Protein AF-A0AAV4FJG3-F1 (afdb_monomer)

pLDDT: mean 78.83, std 13.16, range 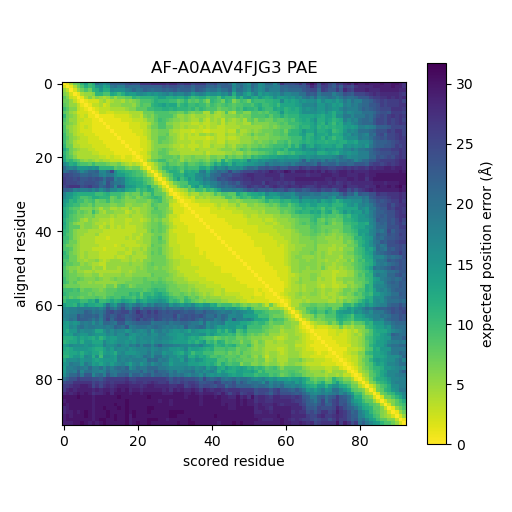[48.53, 96.5]

Mean predicted aligned error: 12.99 Å

Radius of gyration: 27.77 Å; Cα contacts (8 Å, |Δi|>4): 24; chains: 1; bounding box: 65×17×84 Å

Sequence (93 aa):
MPKENLQDIPTYAYLQEQFRNFHVTGQKICRAEHEANHVAATYLCYLESARKLEELSSQYRGRGDRSVESSANIVGLKMPKLFSEDGSKPPDQ

Structure (mmCIF, N/CA/C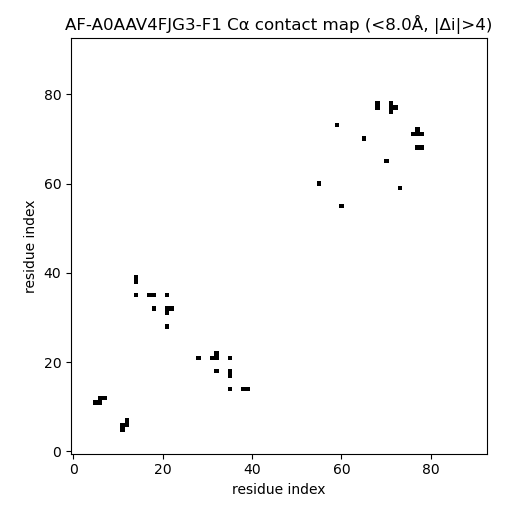/O backbone):
data_AF-A0AAV4FJG3-F1
#
_entry.id   AF-A0AAV4FJG3-F1
#
loop_
_atom_site.group_PDB
_atom_site.id
_atom_site.type_symbol
_atom_site.label_atom_id
_atom_site.label_alt_id
_atom_site.label_comp_id
_atom_site.label_asym_id
_atom_site.label_entity_id
_atom_site.label_seq_id
_atom_site.pdbx_PDB_ins_code
_atom_site.Cartn_x
_atom_site.Cartn_y
_atom_site.Cartn_z
_atom_site.occupancy
_atom_site.B_iso_or_equiv
_atom_site.auth_seq_id
_atom_site.auth_comp_id
_atom_site.auth_asym_id
_atom_site.auth_atom_id
_atom_site.pdbx_PDB_model_num
ATOM 1 N N . MET A 1 1 ? -9.018 -0.532 -10.125 1.00 53.12 1 MET A N 1
ATOM 2 C CA . MET A 1 1 ? -9.615 -0.906 -8.830 1.00 53.12 1 MET A CA 1
ATOM 3 C C . MET A 1 1 ? -11.118 -1.052 -9.003 1.00 53.12 1 MET A C 1
ATOM 5 O O . MET A 1 1 ? -11.768 -0.046 -9.288 1.00 53.12 1 MET A O 1
ATOM 9 N N . PRO A 1 2 ? -11.668 -2.273 -8.922 1.00 55.78 2 PRO A N 1
ATOM 10 C CA . PRO A 1 2 ? -13.107 -2.461 -8.765 1.00 55.78 2 PRO A CA 1
ATOM 11 C C . PRO A 1 2 ? -13.570 -1.649 -7.548 1.00 55.78 2 PRO A C 1
ATOM 13 O O . PRO A 1 2 ? -12.871 -1.602 -6.538 1.00 55.78 2 PRO A O 1
ATOM 16 N N . LYS A 1 3 ? -14.707 -0.958 -7.652 1.00 64.00 3 LYS A N 1
ATOM 17 C CA . LYS A 1 3 ? -15.308 -0.248 -6.515 1.00 64.00 3 LYS A CA 1
ATOM 18 C C . LYS A 1 3 ? -16.074 -1.266 -5.667 1.00 64.00 3 LYS A C 1
ATOM 20 O O . LYS A 1 3 ? -17.296 -1.308 -5.722 1.00 64.00 3 LYS A O 1
ATOM 25 N N . GLU A 1 4 ? -15.353 -2.139 -4.976 1.00 73.25 4 GLU A N 1
ATOM 26 C CA . GLU A 1 4 ? -15.948 -2.981 -3.935 1.00 73.25 4 GLU A CA 1
ATOM 27 C C . GLU A 1 4 ? -16.351 -2.093 -2.755 1.00 73.25 4 GLU A C 1
ATOM 29 O O . GLU A 1 4 ? -15.682 -1.090 -2.469 1.00 73.25 4 GLU A O 1
ATOM 34 N N . ASN A 1 5 ? -17.466 -2.407 -2.090 1.00 82.12 5 ASN A N 1
ATOM 35 C CA . ASN A 1 5 ? -17.833 -1.642 -0.908 1.00 82.12 5 ASN A CA 1
ATOM 36 C C . ASN A 1 5 ? -16.797 -1.925 0.175 1.00 82.12 5 ASN A C 1
ATOM 38 O O . ASN A 1 5 ? -16.494 -3.073 0.482 1.00 82.12 5 ASN A O 1
ATOM 42 N N . LEU A 1 6 ? -16.281 -0.866 0.795 1.00 79.38 6 LEU A N 1
ATOM 43 C CA . LEU A 1 6 ? -15.252 -0.977 1.829 1.00 79.38 6 LEU A CA 1
ATOM 44 C C . LEU A 1 6 ? -15.705 -1.855 3.014 1.00 79.38 6 LEU A C 1
ATOM 46 O O . LEU A 1 6 ? -14.883 -2.512 3.643 1.00 79.38 6 LEU A O 1
ATOM 50 N N . GLN A 1 7 ? -17.016 -1.904 3.273 1.00 79.94 7 GLN A N 1
ATOM 51 C CA . GLN A 1 7 ? -17.635 -2.740 4.307 1.00 79.94 7 GLN A CA 1
ATOM 52 C C . GLN A 1 7 ? -17.598 -4.244 3.994 1.00 79.94 7 GLN A C 1
ATOM 54 O O . GLN A 1 7 ? -17.661 -5.044 4.922 1.00 79.94 7 GLN A O 1
ATOM 59 N N . ASP A 1 8 ? -17.447 -4.627 2.724 1.00 86.44 8 ASP A N 1
ATOM 60 C CA . ASP A 1 8 ? -17.384 -6.031 2.304 1.00 86.44 8 ASP A CA 1
ATOM 61 C C . ASP A 1 8 ? -15.984 -6.630 2.539 1.00 86.44 8 ASP A C 1
ATOM 63 O O . ASP A 1 8 ? -15.803 -7.846 2.478 1.00 86.44 8 ASP A O 1
ATOM 67 N N . ILE A 1 9 ? -14.984 -5.789 2.836 1.00 89.44 9 ILE A N 1
ATOM 68 C CA . ILE A 1 9 ? -13.611 -6.213 3.110 1.00 89.44 9 ILE A CA 1
ATOM 69 C C . ILE A 1 9 ? -13.522 -6.710 4.566 1.00 89.44 9 ILE A C 1
ATOM 71 O O . ILE A 1 9 ? -13.597 -5.895 5.493 1.00 89.44 9 ILE A O 1
ATOM 75 N N . PRO A 1 10 ? -13.277 -8.014 4.813 1.00 87.56 10 PRO A N 1
ATOM 76 C CA . PRO A 1 10 ? -13.332 -8.588 6.162 1.00 87.56 10 PRO A CA 1
ATOM 77 C C . PRO A 1 10 ? -12.350 -7.941 7.144 1.00 87.56 10 PRO A C 1
ATOM 79 O O . PRO A 1 10 ? -12.658 -7.764 8.321 1.00 87.56 10 PRO A O 1
ATOM 82 N N . THR A 1 11 ? -11.170 -7.542 6.659 1.00 86.56 11 THR A N 1
ATOM 83 C CA . THR A 1 11 ? -10.151 -6.873 7.479 1.00 86.56 11 THR A CA 1
ATOM 84 C C . THR A 1 11 ? -10.576 -5.471 7.900 1.00 86.56 11 THR A C 1
ATOM 86 O O . THR A 1 11 ? -10.289 -5.062 9.023 1.00 86.56 11 THR A O 1
ATOM 89 N N . TYR A 1 12 ? -11.275 -4.741 7.026 1.00 89.19 12 TYR A N 1
ATOM 90 C CA . TYR A 1 12 ? -11.801 -3.417 7.345 1.00 89.19 12 TYR A CA 1
ATOM 91 C C . TYR A 1 12 ? -12.942 -3.512 8.362 1.00 89.19 12 TYR A C 1
ATOM 93 O O . TYR A 1 12 ? -12.919 -2.801 9.366 1.00 89.19 12 TYR A O 1
ATOM 101 N N . ALA A 1 13 ? -13.890 -4.431 8.146 1.00 89.69 13 ALA A N 1
ATOM 102 C CA . ALA A 1 13 ? -15.007 -4.660 9.061 1.00 89.69 13 ALA A CA 1
ATOM 103 C C . ALA A 1 13 ? -14.522 -5.034 10.473 1.00 89.69 13 ALA A C 1
ATOM 105 O O . ALA A 1 13 ? -14.960 -4.436 11.457 1.00 89.69 13 ALA A O 1
ATOM 106 N N . TYR A 1 14 ? -13.549 -5.949 10.567 1.00 89.44 14 TYR A N 1
ATOM 107 C CA . TYR A 1 14 ? -12.919 -6.321 11.835 1.00 89.44 14 TYR A CA 1
ATOM 108 C C . TYR A 1 14 ? -12.268 -5.119 12.526 1.00 89.44 14 TYR A C 1
ATOM 110 O O . TYR A 1 14 ? -12.516 -4.869 13.705 1.00 89.44 14 TYR A O 1
ATOM 118 N N . LEU A 1 15 ? -11.463 -4.340 11.796 1.00 87.75 15 LEU A N 1
ATOM 119 C CA . LEU A 1 15 ? -10.783 -3.170 12.351 1.00 87.75 15 LEU A CA 1
ATOM 120 C C . LEU A 1 15 ? -11.789 -2.138 12.879 1.00 87.75 15 LEU A C 1
ATOM 122 O O . LEU A 1 15 ? -11.629 -1.621 13.983 1.00 87.75 15 LEU A O 1
ATOM 126 N N . GLN A 1 16 ? -12.854 -1.879 12.121 1.00 88.50 16 GLN A N 1
ATOM 127 C CA . GLN A 1 16 ? -13.916 -0.958 12.511 1.00 88.50 16 GLN A CA 1
ATOM 128 C C . GLN A 1 16 ? -14.638 -1.415 13.788 1.00 88.50 16 GLN A C 1
ATOM 130 O O . GLN A 1 16 ? -14.930 -0.593 14.659 1.00 88.50 16 GLN A O 1
ATOM 135 N N . GLU A 1 17 ? -14.911 -2.712 13.923 1.00 87.31 17 GLU A N 1
ATOM 136 C CA . GLU A 1 17 ? -15.517 -3.284 15.126 1.00 87.31 17 GLU A CA 1
ATOM 137 C C . GLU A 1 17 ? -14.600 -3.139 16.349 1.00 87.31 17 GLU A C 1
ATOM 139 O O . GLU A 1 17 ? -15.048 -2.672 17.397 1.00 87.31 17 GLU A O 1
ATOM 144 N N . GLN A 1 18 ? -13.304 -3.445 16.206 1.00 84.50 1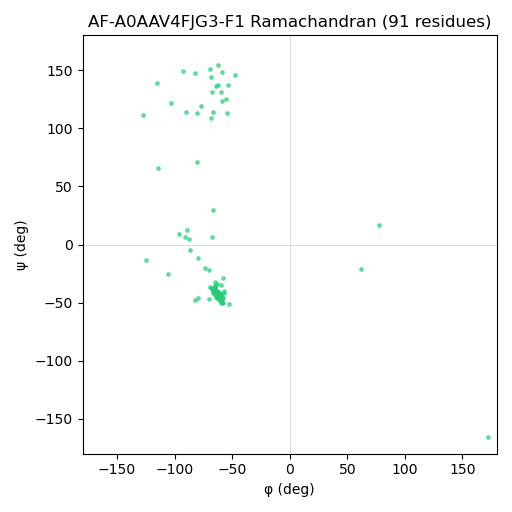8 GLN A N 1
ATOM 145 C CA . GLN A 1 18 ? -12.332 -3.282 17.293 1.00 84.50 18 GLN A CA 1
ATOM 146 C C . GLN A 1 18 ? -12.262 -1.826 17.772 1.00 84.50 18 GLN A C 1
ATOM 148 O O . GLN A 1 18 ? -12.331 -1.568 18.973 1.00 84.50 18 GLN A O 1
ATOM 153 N N . PHE A 1 19 ? -12.218 -0.858 16.852 1.00 83.25 19 PHE A N 1
ATOM 154 C CA . PHE A 1 19 ? -12.229 0.564 17.208 1.00 83.25 19 PHE A CA 1
ATOM 155 C C . PHE A 1 19 ? -13.476 0.971 17.994 1.00 83.25 19 PHE A C 1
ATOM 157 O O . PHE A 1 19 ? -13.374 1.698 18.981 1.00 83.25 19 PHE A O 1
ATOM 164 N N . ARG A 1 20 ? -14.657 0.487 17.592 1.00 83.94 20 ARG A N 1
ATOM 165 C CA . ARG A 1 20 ? -15.906 0.775 18.313 1.00 83.94 20 ARG A CA 1
ATOM 166 C C . ARG A 1 20 ? -15.919 0.146 19.702 1.00 83.94 20 ARG A C 1
ATOM 168 O O . ARG A 1 20 ? -16.354 0.799 20.647 1.00 83.94 20 ARG A O 1
ATOM 175 N N . ASN A 1 21 ? -15.416 -1.079 19.831 1.00 82.25 21 ASN A N 1
ATOM 176 C CA . ASN A 1 21 ? -15.384 -1.803 21.100 1.00 82.25 21 ASN A CA 1
ATOM 177 C C . ASN A 1 21 ? -14.450 -1.136 22.119 1.00 82.25 21 ASN A C 1
ATOM 179 O O . ASN A 1 21 ? -14.793 -1.045 23.297 1.00 82.25 21 ASN A O 1
ATOM 183 N N . PHE A 1 22 ? -13.306 -0.614 21.671 1.00 74.31 22 PHE A N 1
ATOM 184 C CA . PHE A 1 22 ? -12.327 0.023 22.556 1.00 74.31 22 PHE A CA 1
ATOM 185 C C . PHE A 1 22 ? -12.585 1.515 22.829 1.00 74.31 22 PHE A C 1
ATOM 187 O O . PHE A 1 22 ? -11.916 2.087 23.684 1.00 74.31 22 PHE A O 1
ATOM 194 N N . HIS A 1 23 ? -13.583 2.137 22.192 1.00 70.81 23 HIS A N 1
ATOM 195 C CA . HIS A 1 23 ? -13.904 3.558 22.383 1.00 70.81 23 HIS A CA 1
ATOM 196 C C . HIS A 1 23 ? -14.600 3.885 23.727 1.00 70.81 23 HIS A C 1
ATOM 198 O O . HIS A 1 23 ? -14.572 5.036 24.152 1.00 70.81 23 HIS A O 1
ATOM 204 N N . VAL A 1 24 ? -15.229 2.911 24.415 1.00 67.12 24 VAL A N 1
ATOM 205 C CA . VAL A 1 24 ? -16.131 3.189 25.568 1.00 67.12 24 VAL A CA 1
ATOM 206 C C . VAL A 1 24 ? -15.758 2.458 26.877 1.00 67.12 24 VAL A C 1
ATOM 208 O O . VAL A 1 24 ? -16.248 2.810 27.949 1.00 67.12 24 VAL A O 1
ATOM 211 N N . THR A 1 25 ? -14.873 1.457 26.869 1.00 59.41 25 THR A N 1
ATOM 212 C CA . THR A 1 25 ? -14.653 0.595 28.053 1.00 59.41 25 THR A CA 1
ATOM 213 C C . THR A 1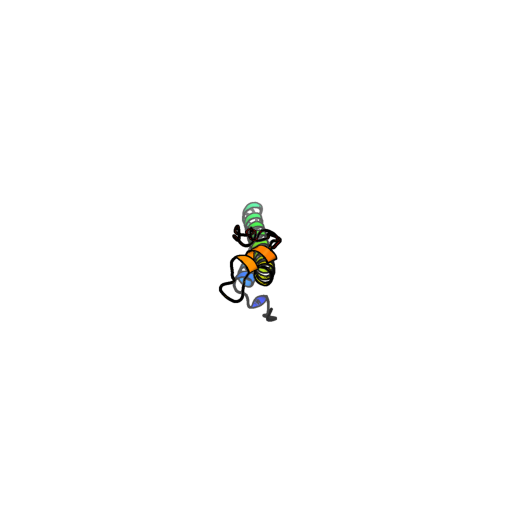 25 ? -13.562 1.086 29.016 1.00 59.41 25 THR A C 1
ATOM 215 O O . THR A 1 25 ? -12.382 1.035 28.692 1.00 59.41 25 THR A O 1
ATOM 218 N N . GLY A 1 26 ? -13.970 1.473 30.234 1.00 63.03 26 GLY A N 1
ATOM 219 C CA . GLY A 1 26 ? -13.172 1.977 31.369 1.00 63.03 26 GLY A CA 1
ATOM 220 C C . GLY A 1 26 ? -11.896 1.211 31.780 1.00 63.03 26 GLY A C 1
ATOM 221 O O . GLY A 1 26 ? -11.826 -0.014 31.749 1.00 63.03 26 GLY A O 1
ATOM 222 N N . GLN A 1 27 ? -10.901 1.983 32.240 1.00 53.44 27 GLN A N 1
ATOM 223 C CA . GLN A 1 27 ? -9.664 1.629 32.975 1.00 53.44 27 GLN A CA 1
ATOM 224 C C . GLN A 1 27 ? -8.606 0.710 32.319 1.00 53.44 27 GLN A C 1
ATOM 226 O O . GLN A 1 27 ? -7.436 0.838 32.670 1.00 53.44 27 GLN A O 1
ATOM 231 N N . LYS A 1 28 ? -8.921 -0.109 31.305 1.00 53.38 28 LYS A N 1
ATOM 232 C CA . LYS A 1 28 ? -7.903 -0.738 30.413 1.00 53.38 28 LYS A CA 1
ATOM 233 C C . LYS A 1 28 ? -7.523 0.140 29.199 1.00 53.38 28 LYS A C 1
ATOM 235 O O . LYS A 1 28 ? -6.741 -0.278 28.344 1.00 53.38 28 LYS A O 1
ATOM 240 N N . ILE A 1 29 ? -8.078 1.355 29.166 1.00 54.91 29 ILE A N 1
ATOM 241 C CA . ILE A 1 29 ? -8.216 2.276 28.026 1.00 54.91 29 ILE A CA 1
ATOM 242 C C . ILE A 1 29 ? -6.901 2.560 27.295 1.00 54.91 29 ILE A C 1
ATOM 244 O O . ILE A 1 29 ? -6.839 2.337 26.094 1.00 54.91 29 ILE A O 1
ATOM 248 N N . CYS A 1 30 ? -5.823 2.952 27.982 1.00 59.03 30 CYS A N 1
ATOM 249 C CA . CYS A 1 30 ? -4.630 3.414 27.260 1.00 59.03 30 CYS A CA 1
ATOM 250 C C . CYS A 1 30 ? -3.957 2.333 26.407 1.00 59.03 30 CYS A C 1
ATOM 252 O O . CYS A 1 30 ? -3.419 2.649 25.353 1.00 59.03 30 CYS A O 1
ATOM 254 N N . ARG A 1 31 ? -3.944 1.066 26.841 1.00 71.69 31 ARG A N 1
ATOM 255 C CA . ARG A 1 31 ? -3.196 0.028 26.117 1.00 71.69 31 ARG A CA 1
ATOM 256 C C . ARG A 1 31 ? -3.984 -0.530 24.937 1.00 71.69 31 ARG A C 1
ATOM 258 O O . ARG A 1 31 ? -3.437 -0.609 23.846 1.00 71.69 31 ARG A O 1
ATOM 265 N N . ALA A 1 32 ? -5.253 -0.874 25.143 1.00 75.62 32 ALA A N 1
ATOM 266 C CA . ALA A 1 32 ? -6.083 -1.451 24.086 1.00 75.62 32 ALA A CA 1
ATOM 267 C C . ALA A 1 32 ? -6.392 -0.434 22.973 1.00 75.62 32 ALA A C 1
ATOM 269 O O . ALA A 1 32 ? -6.357 -0.779 21.796 1.00 75.62 32 ALA A O 1
ATOM 270 N N . GLU A 1 33 ? -6.616 0.835 23.326 1.00 75.44 33 GLU A N 1
ATOM 271 C CA . GLU A 1 33 ? -6.774 1.912 22.345 1.00 75.44 33 GLU A CA 1
ATOM 272 C C . GLU A 1 33 ? -5.481 2.139 21.548 1.00 75.44 33 GLU 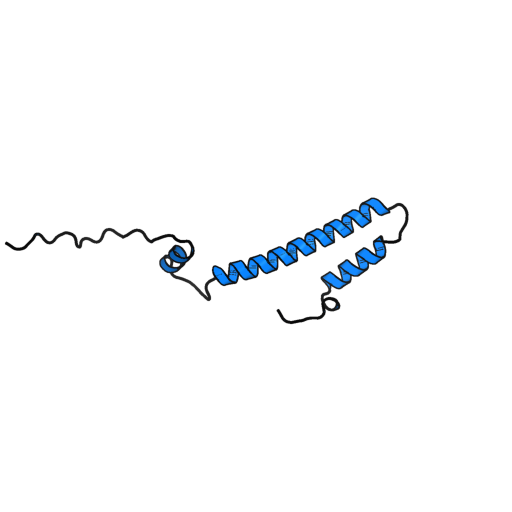A C 1
ATOM 274 O O . GLU A 1 33 ? -5.515 2.292 20.328 1.00 75.44 33 GLU A O 1
ATOM 279 N N . HIS A 1 34 ? -4.319 2.118 22.210 1.00 81.50 34 HIS A N 1
ATOM 280 C CA . HIS A 1 34 ? -3.033 2.264 21.527 1.00 81.50 34 HIS A CA 1
ATOM 281 C C . HIS A 1 34 ? -2.728 1.076 20.608 1.00 81.50 34 HIS A C 1
ATOM 283 O O . HIS A 1 34 ? -2.235 1.273 19.501 1.00 81.50 34 HIS A O 1
ATOM 289 N N . GLU A 1 35 ? -3.071 -0.144 21.026 1.00 84.31 35 GLU A N 1
ATOM 290 C CA . GLU A 1 35 ? -2.970 -1.346 20.196 1.00 84.31 35 GLU A CA 1
ATOM 291 C C . GLU A 1 35 ? -3.902 -1.257 18.975 1.00 84.31 35 GLU A C 1
ATOM 293 O O . GLU A 1 35 ? -3.455 -1.497 17.855 1.00 84.31 35 GLU A O 1
ATOM 298 N N . ALA A 1 36 ? -5.155 -0.821 19.144 1.00 85.00 36 ALA A N 1
ATOM 299 C CA . ALA A 1 36 ? -6.083 -0.614 18.029 1.00 85.00 36 ALA A CA 1
ATOM 300 C C . ALA A 1 36 ? -5.573 0.452 17.041 1.00 85.00 36 ALA A C 1
ATOM 302 O O . ALA A 1 36 ? -5.560 0.226 15.828 1.00 85.00 36 ALA A O 1
ATOM 303 N N . ASN A 1 37 ? -5.073 1.580 17.554 1.00 86.88 37 ASN A N 1
ATOM 304 C CA . ASN A 1 37 ? -4.441 2.628 16.751 1.00 86.88 37 ASN A CA 1
ATOM 305 C C . ASN A 1 37 ? -3.203 2.125 16.005 1.00 86.88 37 ASN A C 1
ATOM 307 O O . ASN A 1 37 ? -3.033 2.428 14.823 1.00 86.88 37 ASN A O 1
ATOM 311 N N . HIS A 1 38 ? -2.363 1.326 16.662 1.00 90.19 38 HIS A N 1
ATOM 312 C CA . HIS A 1 38 ? -1.204 0.713 16.029 1.00 90.19 38 HIS A CA 1
ATOM 313 C C . HIS A 1 38 ? -1.626 -0.199 14.873 1.00 90.19 38 HIS A C 1
ATOM 315 O O . HIS A 1 38 ? -1.108 -0.054 13.771 1.00 90.19 38 HIS A O 1
ATOM 321 N N . VAL A 1 39 ? -2.620 -1.069 15.083 1.00 90.62 39 VAL A N 1
ATOM 322 C CA . VAL A 1 39 ? -3.134 -1.969 14.039 1.00 90.62 39 VAL A CA 1
ATOM 323 C C . VAL A 1 39 ? -3.713 -1.185 12.856 1.00 90.62 39 VAL A C 1
ATOM 325 O O . VAL A 1 39 ? -3.434 -1.532 11.707 1.00 90.62 39 VAL A O 1
ATOM 328 N N . ALA A 1 40 ? -4.462 -0.103 13.099 1.00 89.62 40 ALA A N 1
ATOM 329 C CA . ALA A 1 40 ? -4.942 0.762 12.019 1.00 89.62 40 ALA A CA 1
ATOM 330 C C . ALA A 1 40 ? -3.798 1.418 11.243 1.00 89.62 40 ALA A C 1
ATOM 332 O O . ALA A 1 40 ? -3.822 1.419 10.012 1.00 89.62 40 ALA A O 1
ATOM 333 N N . ALA A 1 41 ? -2.784 1.935 11.938 1.00 93.00 41 ALA A N 1
ATOM 334 C CA . ALA A 1 41 ? -1.610 2.520 11.299 1.00 93.00 41 ALA A CA 1
ATOM 335 C C . ALA A 1 41 ? -0.840 1.482 10.464 1.00 93.00 41 ALA A C 1
ATOM 337 O O . ALA A 1 41 ? -0.431 1.771 9.339 1.00 93.00 41 ALA A O 1
ATOM 338 N N . THR A 1 42 ? -0.692 0.252 10.965 1.00 94.62 42 THR A N 1
ATOM 339 C CA . THR A 1 42 ? -0.087 -0.857 10.217 1.00 94.62 42 THR A CA 1
ATOM 340 C C . THR A 1 42 ? -0.896 -1.195 8.968 1.00 94.62 42 THR A C 1
ATOM 342 O O . THR A 1 42 ? -0.317 -1.380 7.899 1.00 94.62 42 THR A O 1
ATOM 345 N N . TYR A 1 43 ? -2.226 -1.247 9.071 1.00 93.56 43 TYR A N 1
ATOM 346 C CA . TYR A 1 43 ? -3.086 -1.533 7.925 1.00 93.56 43 TYR A CA 1
ATOM 347 C C . TYR A 1 43 ? -3.039 -0.419 6.873 1.00 93.56 43 TYR A C 1
ATOM 349 O O . TYR A 1 43 ? -2.950 -0.706 5.681 1.00 93.56 43 TYR A O 1
ATOM 357 N N . LEU A 1 44 ? -3.007 0.847 7.297 1.00 94.06 44 LEU A N 1
ATOM 358 C CA . LEU A 1 44 ? -2.803 1.981 6.396 1.00 94.06 44 LEU A CA 1
ATOM 359 C C . LEU A 1 44 ? -1.466 1.864 5.651 1.00 94.06 44 LEU A C 1
ATOM 361 O O . LEU A 1 44 ? -1.447 1.916 4.424 1.00 94.06 44 LEU A O 1
ATOM 365 N N . CYS A 1 45 ? -0.372 1.615 6.376 1.00 96.44 45 CYS A N 1
ATOM 366 C CA . CYS A 1 45 ? 0.952 1.397 5.788 1.00 96.44 45 CYS A CA 1
ATOM 367 C C . CYS A 1 45 ? 0.942 0.237 4.778 1.00 96.44 45 CYS A C 1
ATOM 369 O O . CYS A 1 45 ? 1.500 0.342 3.683 1.00 96.44 45 CYS A O 1
ATOM 371 N N . TYR A 1 46 ? 0.249 -0.860 5.098 1.00 95.25 46 TYR A N 1
ATOM 372 C CA . TYR A 1 46 ? 0.064 -1.974 4.173 1.00 95.25 46 TYR A CA 1
ATOM 373 C C . TYR A 1 46 ? -0.647 -1.537 2.884 1.00 95.25 46 TYR A C 1
ATOM 375 O O . TYR A 1 46 ? -0.124 -1.784 1.798 1.00 95.25 46 TYR A O 1
ATOM 383 N N . LEU A 1 47 ? -1.780 -0.837 2.975 1.00 94.44 47 LEU A N 1
ATOM 384 C CA . LEU A 1 47 ? -2.522 -0.364 1.801 1.00 94.44 47 LEU A CA 1
ATOM 385 C C . LEU A 1 47 ? -1.699 0.607 0.941 1.00 94.44 47 LEU A C 1
ATOM 387 O O . LEU A 1 47 ? -1.676 0.494 -0.287 1.00 94.44 47 LEU A O 1
ATOM 391 N N . GLU A 1 48 ? -0.985 1.536 1.574 1.00 96.50 48 GLU A N 1
ATOM 392 C CA . GLU A 1 48 ? -0.098 2.478 0.888 1.00 96.50 48 GLU A CA 1
ATOM 393 C C . GLU A 1 48 ? 1.046 1.757 0.171 1.00 96.50 48 GLU A C 1
ATOM 395 O O . GLU A 1 48 ? 1.320 2.026 -1.005 1.00 96.50 48 GLU A O 1
ATOM 400 N N . SER A 1 49 ? 1.692 0.809 0.854 1.00 96.50 49 SER A N 1
ATOM 401 C CA . SER A 1 49 ? 2.781 0.015 0.286 1.00 96.50 49 SER A CA 1
ATOM 402 C C . SER A 1 49 ? 2.307 -0.881 -0.858 1.00 96.50 49 SER A C 1
ATOM 404 O O . SER A 1 49 ? 3.002 -0.974 -1.866 1.00 96.50 49 SER A O 1
ATOM 406 N N . ALA A 1 50 ? 1.107 -1.462 -0.765 1.00 94.88 50 ALA A N 1
ATOM 407 C CA . ALA A 1 50 ? 0.502 -2.249 -1.833 1.00 94.88 50 ALA A CA 1
ATOM 408 C C . ALA A 1 50 ? 0.243 -1.394 -3.082 1.00 94.88 50 ALA A C 1
ATOM 410 O O . ALA A 1 50 ? 0.610 -1.791 -4.188 1.00 94.88 50 ALA A O 1
ATOM 411 N N . ARG A 1 51 ? -0.298 -0.179 -2.912 1.00 94.75 51 ARG A N 1
ATOM 412 C CA . ARG A 1 51 ? -0.506 0.758 -4.027 1.00 94.75 51 ARG A CA 1
ATOM 413 C C . ARG A 1 51 ? 0.817 1.164 -4.678 1.00 94.75 51 ARG A C 1
ATOM 415 O O . ARG A 1 51 ? 0.930 1.183 -5.901 1.00 94.75 51 ARG A O 1
ATOM 422 N N . LYS A 1 52 ? 1.830 1.467 -3.861 1.00 95.44 52 LYS A N 1
ATOM 423 C CA . LYS A 1 52 ? 3.172 1.813 -4.347 1.00 95.44 52 LYS A CA 1
ATOM 424 C C . LYS A 1 52 ? 3.833 0.636 -5.062 1.00 95.44 52 LYS A C 1
ATOM 426 O O . LYS A 1 52 ? 4.495 0.835 -6.074 1.00 95.44 52 LYS A O 1
ATOM 431 N N . LEU A 1 53 ? 3.648 -0.583 -4.559 1.00 94.19 53 LEU A N 1
ATOM 432 C CA . LEU A 1 53 ? 4.139 -1.801 -5.194 1.00 94.19 53 LEU A CA 1
ATOM 433 C C . LEU A 1 53 ? 3.486 -2.011 -6.560 1.00 94.19 53 LEU A C 1
ATOM 435 O O . LEU A 1 53 ? 4.185 -2.367 -7.503 1.00 94.19 53 LEU A O 1
ATOM 439 N N . GLU A 1 54 ? 2.182 -1.768 -6.689 1.00 92.19 54 GLU A N 1
ATOM 440 C CA . GLU A 1 54 ? 1.481 -1.848 -7.971 1.00 92.19 54 GLU A CA 1
ATOM 441 C C . GLU A 1 54 ? 2.058 -0.840 -8.975 1.00 92.19 54 GLU A C 1
ATOM 443 O O . GLU A 1 54 ? 2.432 -1.228 -10.083 1.00 92.19 54 GLU A O 1
ATOM 448 N N . GLU A 1 55 ? 2.248 0.414 -8.559 1.00 91.69 55 GLU A N 1
ATOM 449 C CA . GLU A 1 55 ? 2.879 1.457 -9.374 1.00 91.69 55 GLU A CA 1
ATOM 450 C C . GLU A 1 55 ? 4.291 1.050 -9.820 1.00 91.69 55 GLU A C 1
ATOM 452 O O . GLU A 1 55 ? 4.592 1.052 -11.017 1.00 91.69 55 GLU A O 1
ATOM 457 N N . LEU A 1 56 ? 5.133 0.615 -8.879 1.00 90.44 56 LEU A N 1
ATOM 458 C CA . LEU A 1 56 ? 6.493 0.159 -9.165 1.00 90.44 56 LEU A CA 1
ATOM 459 C C . LEU A 1 56 ? 6.479 -1.052 -10.104 1.00 90.44 56 LEU A C 1
ATOM 461 O O . LEU A 1 56 ? 7.249 -1.125 -11.057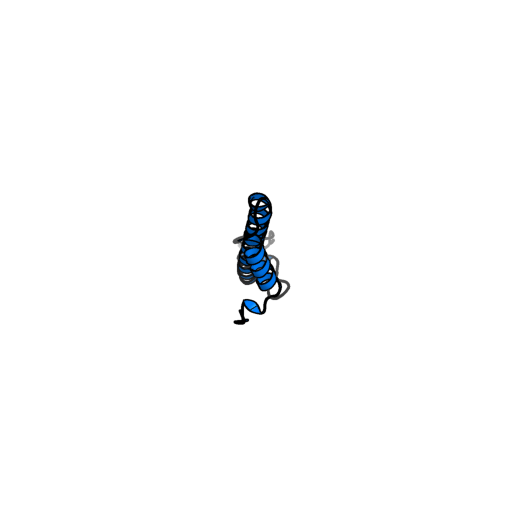 1.00 90.44 56 LEU A O 1
ATOM 465 N N 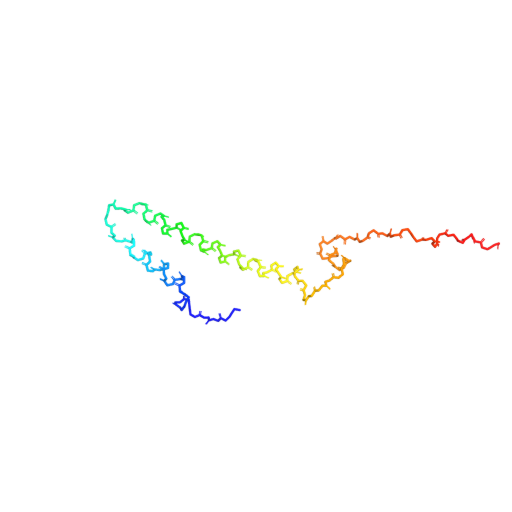. SER A 1 57 ? 5.575 -2.001 -9.876 1.00 87.69 57 SER A N 1
ATOM 466 C CA . SER A 1 57 ? 5.440 -3.177 -10.728 1.00 87.69 57 SER A CA 1
ATOM 467 C C . SER A 1 57 ? 4.994 -2.797 -12.139 1.00 87.69 57 SER A C 1
ATOM 469 O O . SER A 1 57 ? 5.504 -3.360 -13.096 1.00 87.69 57 SER A O 1
ATOM 471 N N . SER A 1 58 ? 4.129 -1.796 -12.304 1.00 84.88 58 SER A N 1
ATOM 472 C CA . SER A 1 58 ? 3.708 -1.339 -13.630 1.00 84.88 58 SER A CA 1
ATOM 473 C C . SER A 1 58 ? 4.868 -0.737 -14.431 1.00 84.88 58 SER A C 1
ATOM 475 O O . SER A 1 58 ? 4.963 -0.952 -15.639 1.00 84.88 58 SER A O 1
ATOM 477 N N . GLN A 1 59 ? 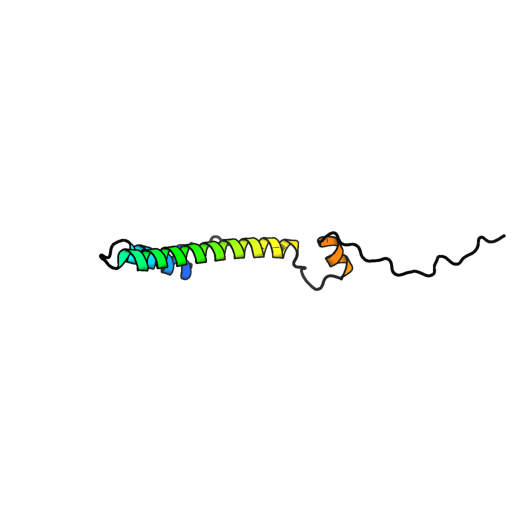5.778 -0.033 -13.752 1.00 84.06 59 GLN A N 1
ATOM 478 C CA . GLN A 1 59 ? 6.935 0.611 -14.373 1.00 84.06 59 GLN A CA 1
ATOM 479 C C . GLN A 1 59 ? 8.059 -0.395 -14.651 1.00 84.06 59 GLN A C 1
ATOM 481 O O . GLN A 1 59 ? 8.623 -0.431 -15.745 1.00 84.06 59 GLN A O 1
ATOM 486 N N . TYR A 1 60 ? 8.373 -1.253 -13.680 1.00 82.12 60 TYR A N 1
ATOM 487 C CA . TYR A 1 60 ? 9.584 -2.070 -13.723 1.00 82.12 60 TYR A CA 1
ATOM 488 C C . TYR A 1 60 ? 9.329 -3.543 -14.042 1.00 82.12 60 TYR A C 1
ATOM 490 O O . TYR A 1 60 ? 10.206 -4.182 -14.624 1.00 82.12 60 TYR A O 1
ATOM 498 N N . ARG A 1 61 ? 8.146 -4.100 -13.755 1.00 78.00 61 ARG A N 1
ATOM 499 C CA . ARG A 1 61 ? 7.840 -5.510 -14.042 1.00 78.00 61 ARG A CA 1
ATOM 500 C C . ARG A 1 61 ? 7.550 -5.676 -15.536 1.00 78.00 61 ARG A C 1
ATOM 502 O O . ARG A 1 61 ? 6.639 -5.065 -16.090 1.00 78.00 61 ARG A O 1
ATOM 509 N N . GLY A 1 62 ? 8.353 -6.490 -16.219 1.00 68.56 62 GLY A N 1
ATOM 510 C CA . GLY A 1 62 ? 8.077 -6.890 -17.601 1.00 68.56 62 GLY A CA 1
ATOM 511 C C . GLY A 1 62 ? 6.870 -7.820 -17.678 1.00 68.56 62 GLY A C 1
ATOM 512 O O . GLY A 1 62 ? 6.625 -8.586 -16.751 1.00 68.56 62 GLY A O 1
ATOM 513 N N . ARG A 1 63 ? 6.137 -7.807 -18.802 1.00 68.75 63 ARG A N 1
ATOM 514 C CA . ARG A 1 63 ? 5.086 -8.806 -19.105 1.00 68.75 63 ARG A CA 1
ATOM 515 C C . ARG A 1 63 ? 5.641 -10.232 -19.342 1.00 68.75 63 ARG A C 1
ATOM 517 O O . ARG A 1 63 ? 4.882 -11.111 -19.729 1.00 68.75 63 ARG A O 1
ATOM 524 N N . GLY A 1 64 ? 6.939 -10.451 -19.129 1.00 73.44 64 GLY A N 1
ATOM 525 C CA . GLY A 1 64 ? 7.685 -11.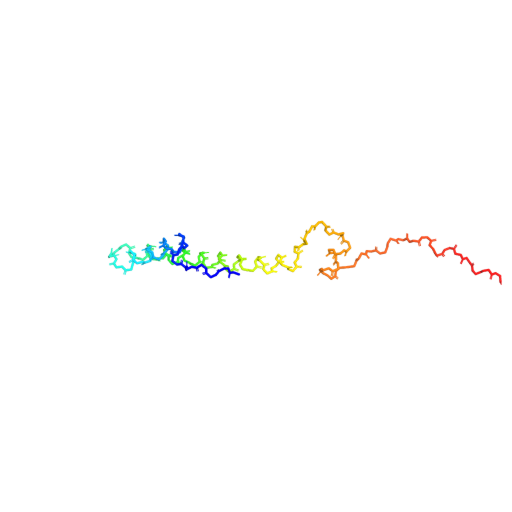692 -19.344 1.00 73.44 64 GLY A CA 1
ATOM 526 C C . GLY A 1 64 ? 9.189 -11.449 -19.156 1.00 73.44 64 GLY A C 1
ATOM 527 O O . GLY A 1 64 ? 9.578 -10.386 -18.657 1.00 73.44 64 GLY A O 1
ATOM 528 N N . ASP A 1 65 ? 10.021 -12.395 -19.592 1.00 64.81 65 ASP A N 1
ATOM 529 C CA . ASP A 1 65 ? 11.482 -12.277 -19.529 1.00 64.81 65 ASP A CA 1
ATOM 530 C C . ASP A 1 65 ? 11.973 -11.190 -20.498 1.00 64.81 65 ASP A C 1
ATOM 532 O O . ASP A 1 65 ? 11.918 -11.335 -21.721 1.00 64.81 65 ASP A O 1
ATOM 536 N N . ARG A 1 66 ? 12.425 -10.054 -19.952 1.00 72.75 66 ARG A N 1
ATOM 537 C CA . ARG A 1 66 ? 13.093 -9.002 -20.732 1.00 72.75 66 ARG A CA 1
ATOM 538 C C . ARG A 1 66 ? 14.565 -9.357 -20.923 1.00 72.75 66 ARG A C 1
ATOM 540 O O . ARG A 1 66 ? 15.196 -9.915 -20.029 1.00 72.75 66 ARG A O 1
ATOM 547 N N . SER A 1 67 ? 15.139 -8.952 -22.055 1.00 81.06 67 SER A N 1
ATOM 548 C CA . SER A 1 67 ? 16.586 -9.038 -22.256 1.00 81.06 67 SER A CA 1
ATOM 549 C C . SER A 1 67 ? 17.341 -8.167 -21.240 1.00 81.06 67 SER A C 1
ATOM 551 O O . SER A 1 67 ? 16.821 -7.164 -20.733 1.00 81.06 67 SER A O 1
ATOM 553 N N . VAL A 1 68 ? 18.591 -8.541 -20.955 1.00 81.06 68 VAL A N 1
ATOM 554 C CA . VAL A 1 68 ? 19.480 -7.801 -20.040 1.00 81.06 68 VAL A CA 1
ATOM 555 C C . VAL A 1 68 ? 19.656 -6.350 -20.500 1.00 81.06 68 VAL A C 1
ATOM 557 O O . VAL A 1 68 ? 19.592 -5.435 -19.686 1.00 81.06 68 VAL A O 1
ATOM 560 N N . GLU A 1 69 ? 19.774 -6.127 -21.810 1.00 83.06 69 GLU A N 1
ATOM 561 C CA . GLU A 1 69 ? 19.894 -4.791 -22.401 1.00 83.06 69 GLU A CA 1
ATOM 562 C C . GLU A 1 69 ? 18.633 -3.936 -22.198 1.00 83.06 69 GLU A C 1
ATOM 564 O O . GLU A 1 69 ? 18.724 -2.770 -21.814 1.00 83.06 69 GLU A O 1
ATOM 569 N N . SER A 1 70 ? 17.443 -4.517 -22.391 1.00 81.44 70 SER A N 1
ATOM 570 C CA . SER A 1 70 ? 16.178 -3.815 -22.148 1.00 81.44 70 SER A CA 1
ATOM 571 C C . SER A 1 70 ? 16.025 -3.434 -20.674 1.00 81.44 70 SER A C 1
ATOM 573 O O . SER A 1 70 ? 15.601 -2.321 -20.369 1.00 81.44 70 SER A O 1
ATOM 575 N N . SER A 1 71 ? 16.418 -4.326 -19.764 1.00 82.88 71 SER A N 1
ATOM 576 C CA . SER A 1 71 ? 16.386 -4.065 -18.322 1.00 82.88 71 SER A CA 1
ATOM 577 C C . SER A 1 71 ? 17.386 -2.982 -17.909 1.00 82.88 71 SER A C 1
ATOM 579 O O . SER A 1 71 ? 17.027 -2.105 -17.128 1.00 82.88 71 SER A O 1
ATOM 581 N N . ALA A 1 72 ? 18.601 -2.995 -18.472 1.00 85.25 72 ALA A N 1
ATOM 582 C CA . ALA A 1 72 ? 19.617 -1.971 -18.235 1.00 85.25 72 ALA A CA 1
ATOM 583 C C . ALA A 1 72 ? 19.118 -0.576 -18.645 1.00 85.25 72 ALA A C 1
ATOM 585 O O . ALA A 1 72 ? 19.201 0.365 -17.857 1.00 85.25 72 ALA A O 1
ATOM 586 N N . ASN A 1 73 ? 18.497 -0.455 -19.820 1.00 85.62 73 ASN A N 1
ATOM 587 C CA . ASN A 1 73 ? 18.001 0.828 -20.319 1.00 85.62 73 ASN A CA 1
ATOM 588 C C . ASN A 1 73 ? 16.894 1.443 -19.440 1.00 85.62 73 ASN A C 1
ATOM 590 O O . ASN A 1 73 ? 16.844 2.661 -19.294 1.00 85.62 73 ASN A O 1
ATOM 594 N N . ILE A 1 74 ? 16.031 0.629 -18.821 1.00 85.62 74 ILE A N 1
ATOM 595 C CA . ILE A 1 74 ? 14.927 1.107 -17.961 1.00 85.62 74 ILE A CA 1
ATOM 596 C C . ILE A 1 74 ? 15.443 1.817 -16.708 1.00 85.62 74 ILE A C 1
ATOM 598 O O . ILE A 1 74 ? 14.823 2.761 -16.227 1.00 85.62 74 ILE A O 1
ATOM 602 N N . VAL A 1 75 ? 16.593 1.382 -16.196 1.00 86.06 75 VAL A N 1
ATOM 603 C CA . VAL A 1 75 ? 17.253 1.996 -15.037 1.00 86.06 75 VAL A CA 1
ATOM 604 C C . VAL A 1 75 ? 18.334 3.010 -15.441 1.00 86.06 75 VAL A C 1
ATOM 606 O O . VAL A 1 75 ? 19.077 3.482 -14.587 1.00 86.06 75 VAL A O 1
ATOM 609 N N . GLY A 1 76 ? 18.437 3.357 -16.732 1.00 86.75 76 GLY A N 1
ATOM 610 C CA . GLY A 1 76 ? 19.411 4.326 -17.248 1.00 86.75 76 GLY A CA 1
ATOM 611 C C . GLY A 1 76 ? 20.841 3.792 -17.397 1.00 86.75 76 GLY A C 1
ATOM 612 O O . GLY A 1 76 ? 21.780 4.575 -17.524 1.00 86.75 76 GLY A O 1
ATOM 613 N N . LEU A 1 77 ? 21.026 2.472 -17.382 1.00 87.12 77 LEU A N 1
ATOM 614 C CA . LEU A 1 77 ? 22.311 1.816 -17.609 1.00 87.12 77 LEU A CA 1
ATOM 615 C C . LEU A 1 77 ? 22.483 1.459 -19.087 1.00 87.12 77 LEU A C 1
ATOM 617 O O . LEU A 1 77 ? 21.522 1.146 -19.786 1.00 87.12 77 LEU A O 1
ATOM 621 N N . LYS A 1 78 ? 23.732 1.458 -19.558 1.00 86.06 78 LYS A N 1
ATOM 622 C CA . LYS A 1 78 ? 24.087 1.067 -20.926 1.00 86.06 78 LYS A CA 1
ATOM 623 C C . LYS A 1 78 ? 24.955 -0.181 -20.903 1.00 86.06 78 LYS A C 1
ATOM 625 O O . LYS A 1 78 ? 25.857 -0.290 -20.075 1.00 86.06 78 LYS A O 1
ATOM 630 N N . MET A 1 79 ? 24.706 -1.099 -21.833 1.00 82.75 79 MET A N 1
ATOM 631 C CA . MET A 1 79 ? 25.550 -2.280 -21.989 1.00 82.75 79 MET A CA 1
ATOM 632 C C . MET A 1 79 ? 26.969 -1.865 -22.415 1.00 82.75 79 MET A C 1
ATOM 634 O O . MET A 1 79 ? 27.116 -0.998 -23.287 1.00 82.75 79 MET A O 1
ATOM 638 N N . PRO A 1 80 ? 28.020 -2.457 -21.820 1.00 84.94 80 PRO A N 1
ATOM 639 C CA . PRO A 1 80 ? 29.382 -2.232 -22.278 1.00 84.94 80 PRO A CA 1
ATOM 640 C C . PRO A 1 80 ? 29.521 -2.741 -23.715 1.00 84.94 80 PRO A C 1
ATOM 642 O O . PRO A 1 80 ? 29.016 -3.809 -24.061 1.00 84.94 80 PRO A O 1
ATOM 645 N N . LYS A 1 81 ? 30.207 -1.970 -24.565 1.00 78.31 81 LYS A N 1
ATOM 646 C CA . LYS A 1 81 ? 30.564 -2.440 -25.906 1.00 78.31 81 LYS A CA 1
ATOM 647 C C . LYS A 1 81 ? 31.568 -3.577 -25.734 1.00 78.31 81 LYS A C 1
ATOM 649 O O . LYS A 1 81 ? 32.667 -3.341 -25.235 1.00 78.31 81 LYS A O 1
ATOM 654 N N . LEU A 1 82 ? 31.187 -4.794 -26.115 1.00 73.00 82 LEU A N 1
ATOM 655 C CA . LEU A 1 82 ? 32.149 -5.879 -26.276 1.00 73.00 82 LEU A CA 1
ATOM 656 C C . LEU A 1 82 ? 33.153 -5.436 -27.345 1.00 73.00 82 LEU A C 1
ATOM 658 O O . LEU A 1 82 ? 32.752 -4.904 -28.384 1.00 73.00 82 LEU A O 1
ATOM 662 N N . PHE A 1 83 ? 34.445 -5.583 -27.059 1.00 62.53 83 PHE A N 1
ATOM 663 C CA . PHE A 1 83 ? 35.504 -5.263 -28.011 1.00 62.53 83 PHE A CA 1
ATOM 664 C C . PHE A 1 83 ? 35.226 -6.048 -29.300 1.00 62.53 83 PHE A C 1
ATOM 666 O O . PHE A 1 83 ? 35.184 -7.275 -29.283 1.00 62.53 83 PHE A O 1
ATOM 673 N N . SER A 1 84 ? 34.904 -5.335 -30.377 1.00 62.16 84 SER A N 1
ATOM 674 C CA . SER A 1 84 ? 34.646 -5.918 -31.692 1.00 62.16 84 SER A CA 1
ATOM 675 C C . SER A 1 84 ? 35.898 -5.657 -32.517 1.00 62.16 84 SER A C 1
ATOM 677 O O . SER A 1 84 ? 36.298 -4.501 -32.657 1.00 62.16 84 SER A O 1
ATOM 679 N N . GLU A 1 85 ? 36.529 -6.716 -33.020 1.00 58.41 85 GLU A N 1
ATOM 680 C CA . GLU A 1 85 ? 37.769 -6.705 -33.818 1.00 58.41 85 GLU A CA 1
ATOM 681 C C . GLU A 1 85 ? 37.604 -6.041 -35.208 1.00 58.41 85 GLU A C 1
ATOM 683 O O . GLU A 1 85 ? 38.311 -6.365 -36.153 1.00 58.41 85 GLU A O 1
ATOM 688 N N . ASP A 1 86 ? 36.702 -5.072 -35.367 1.00 53.00 86 ASP A N 1
ATOM 689 C CA . ASP A 1 86 ? 36.464 -4.376 -36.642 1.00 53.00 86 ASP A CA 1
ATOM 690 C C . ASP A 1 86 ? 37.362 -3.132 -36.811 1.00 53.00 86 ASP A C 1
ATOM 692 O O . ASP A 1 86 ? 37.169 -2.310 -37.704 1.00 53.00 86 ASP A O 1
ATOM 696 N N . GLY A 1 87 ? 38.379 -2.990 -35.955 1.00 57.72 87 GLY A N 1
ATOM 697 C CA . GLY A 1 87 ? 39.412 -1.953 -36.035 1.00 57.72 87 GLY A CA 1
ATOM 698 C C . GLY A 1 87 ? 40.659 -2.348 -36.834 1.00 57.72 87 GLY A C 1
ATOM 699 O O . GLY A 1 87 ? 41.624 -1.589 -36.842 1.00 57.72 87 GLY A O 1
ATOM 700 N N . SER A 1 88 ? 40.678 -3.514 -37.489 1.00 56.22 88 SER A N 1
ATOM 701 C CA . SER A 1 88 ? 41.834 -3.992 -38.259 1.00 56.22 88 SER A CA 1
ATOM 702 C C . SER A 1 88 ? 41.543 -4.084 -39.758 1.00 56.22 88 SER A C 1
ATOM 704 O O . SER A 1 88 ? 41.592 -5.144 -40.375 1.00 56.22 88 SER A O 1
ATOM 706 N N . LYS A 1 89 ? 41.313 -2.938 -40.404 1.00 57.72 89 LYS A N 1
ATOM 707 C CA . LYS A 1 89 ? 41.714 -2.830 -41.810 1.00 57.72 89 LYS A CA 1
ATOM 708 C C . LYS A 1 89 ? 42.571 -1.580 -41.997 1.00 57.72 89 LYS A C 1
ATOM 710 O O . LYS A 1 89 ? 42.052 -0.478 -41.819 1.00 57.72 89 LYS A O 1
ATOM 715 N N . PRO A 1 90 ? 43.880 -1.732 -42.288 1.00 61.34 90 PRO A N 1
ATOM 716 C CA . PRO A 1 90 ? 44.691 -0.596 -42.691 1.00 61.34 90 PRO A CA 1
ATOM 717 C C . PRO A 1 90 ? 44.074 0.021 -43.954 1.00 61.34 90 PRO A C 1
ATOM 719 O O . PRO A 1 90 ? 43.465 -0.716 -44.738 1.00 61.34 90 PRO A O 1
ATOM 722 N N . PRO A 1 91 ? 44.192 1.345 -44.154 1.00 58.06 91 PRO A N 1
ATOM 723 C CA . PRO A 1 91 ? 43.758 1.954 -45.400 1.00 58.06 91 PRO A CA 1
ATOM 724 C C . PRO A 1 91 ? 44.537 1.293 -46.544 1.00 58.06 91 PRO A C 1
ATOM 726 O O . PRO A 1 91 ? 45.768 1.240 -46.504 1.00 58.06 91 PRO A O 1
ATOM 729 N N . ASP A 1 92 ? 43.810 0.726 -47.509 1.00 61.50 92 ASP A N 1
ATOM 730 C CA . ASP A 1 92 ? 44.383 0.322 -48.792 1.00 61.50 92 ASP A CA 1
ATOM 731 C C . ASP A 1 92 ? 45.065 1.552 -49.417 1.00 61.50 92 ASP A C 1
ATOM 733 O O . ASP A 1 92 ? 44.441 2.608 -49.514 1.00 61.50 92 ASP A O 1
ATOM 737 N N . GLN A 1 93 ? 46.350 1.351 -49.735 1.00 48.53 93 GLN A N 1
ATOM 738 C CA . GLN A 1 93 ? 47.310 2.109 -50.563 1.00 48.53 93 GLN A CA 1
ATOM 739 C C . GLN A 1 93 ? 46.964 3.537 -51.007 1.00 48.53 93 GLN A C 1
ATOM 741 O O . GLN A 1 93 ? 46.025 3.721 -51.812 1.00 48.53 93 GLN A O 1
#

Organism: NCBI:txid1093978

Secondary structure (DSSP, 8-state):
-----GGG-HHHHHHHHHHHHHTT-SSSHHHHHHHHHHHHHHHHHHHHHHHHHHHHHHHH--SS---HHHHHHHTT--------STT--PPP-

Foldseek 3Di:
DPCDPLCVPPLSVVLVVQCVVLPDDPDVNPPSNVVSVVVVVVVVVVVVVVVVVVVVCVLQPDPDDDDPQVNCVSVPHHDDDDDDPPPDDDPDD

Nearest PDB structures (foldseek):
  5yzg-assembly1_L  TM=3.075E-01  e=7.045E+00  Homo sapiens

InterPro domains:
  IPR037667 Protein FMC1 homologue [PTHR31716] (4-87)

Solvent-accessible surface area (backbone atoms only — not comparable to full-atom values): 5924 Å² total; per-residue (Å²): 130,83,89,68,62,67,73,75,38,68,71,51,43,51,53,55,50,52,52,60,62,49,70,75,54,80,93,61,39,74,59,56,42,49,51,50,51,48,52,51,51,52,50,50,51,48,54,52,50,51,54,50,47,50,54,50,39,66,75,70,54,61,102,57,92,69,53,72,64,62,55,32,49,76,76,73,41,75,79,79,82,74,91,66,87,83,82,78,70,78,82,83,129